Protein AF-A0A3D4NLQ7-F1 (afdb_monomer_lite)

Radius of gyration: 14.07 Å; chains: 1; bounding box: 34×31×33 Å

Sequence (102 aa):
DAGDFLFVVAEPVRSVLLLAREGRWAAVRSVGTGDSDAALTALIGRESQLQASTSERPLSVYLHAPARIEVQPDVPGVHLRTLEEDRTGVRDALYVMSRAVA

Foldseek 3Di:
DLDWAWEWEAAAQKIWIWTDHPNHTDDIDIDGFHPALVRVQVVVVVVQVVVCVVDVRHHAYEYEYQLQVPHDRDHPRHHYDYDPQDPPPDNDSVVSVVVVVD

pLDDT: mean 85.66, std 12.31, range [49.94, 96.75]

Secondary structure (DSSP, 8-state):
----EEEEEEETTEEEEEEEETTEEEEEEEEE--SSHHHHHHHHHHHHHHHHTT-SSPPEEEEE-TT-SSS----TTEEE-PPPPPTT----HHHHHHHTT-

Structure (mmCIF, N/CA/C/O backbone):
data_AF-A0A3D4NLQ7-F1
#
_entry.id   AF-A0A3D4NLQ7-F1
#
loop_
_atom_site.group_PDB
_atom_site.id
_atom_site.type_symbol
_atom_site.label_atom_id
_atom_site.label_alt_id
_atom_site.label_comp_id
_atom_site.label_asym_id
_atom_site.label_entity_id
_atom_site.label_seq_id
_atom_site.pdbx_PDB_ins_code
_atom_site.Cartn_x
_atom_site.Cartn_y
_atom_site.Cartn_z
_atom_site.occupancy
_atom_site.B_iso_or_equiv
_atom_site.auth_seq_id
_atom_site.auth_comp_id
_atom_site.auth_asym_id
_atom_site.auth_atom_id
_atom_site.pdbx_PDB_model_num
ATOM 1 N N . ASP A 1 1 ? 1.605 -8.040 20.998 1.00 49.94 1 ASP A N 1
ATOM 2 C CA . ASP A 1 1 ? 1.340 -6.739 20.354 1.00 49.94 1 ASP A CA 1
ATOM 3 C C . ASP A 1 1 ? 1.067 -6.840 18.863 1.00 49.94 1 ASP A C 1
ATOM 5 O O . ASP A 1 1 ? 1.768 -6.239 18.060 1.00 49.94 1 ASP A O 1
ATOM 9 N N . ALA A 1 2 ? 0.021 -7.567 18.462 1.00 58.84 2 ALA A N 1
ATOM 10 C CA . ALA A 1 2 ? -0.463 -7.503 17.082 1.00 58.84 2 ALA A CA 1
ATOM 11 C C . ALA A 1 2 ? -1.285 -6.210 16.920 1.00 58.84 2 ALA A C 1
ATOM 13 O O . ALA A 1 2 ? -2.513 -6.238 16.954 1.00 58.84 2 ALA A O 1
ATOM 14 N N . GLY A 1 3 ? -0.590 -5.069 16.906 1.00 80.44 3 GLY A N 1
ATOM 15 C CA . GLY A 1 3 ? -1.191 -3.744 16.763 1.00 80.44 3 GLY A CA 1
ATOM 16 C C . GLY A 1 3 ? -1.895 -3.564 15.419 1.00 80.44 3 GLY A C 1
ATOM 17 O O . GLY A 1 3 ? -1.807 -4.410 14.532 1.00 80.44 3 GLY A O 1
ATOM 18 N N . ASP A 1 4 ? -2.601 -2.450 15.273 1.00 92.75 4 ASP A N 1
ATOM 19 C CA . ASP A 1 4 ? -3.254 -2.085 14.022 1.00 92.75 4 ASP A CA 1
ATOM 20 C C . ASP A 1 4 ? -2.194 -1.702 12.977 1.00 92.75 4 ASP A C 1
ATOM 22 O O . ASP A 1 4 ? -1.335 -0.851 13.234 1.00 92.75 4 ASP A O 1
ATOM 26 N N . PHE A 1 5 ? -2.245 -2.303 11.787 1.00 95.19 5 PHE A N 1
ATOM 27 C CA . PHE A 1 5 ? -1.286 -1.998 10.726 1.00 95.19 5 PHE A CA 1
ATOM 28 C C . PHE A 1 5 ? -1.875 -2.117 9.324 1.00 95.19 5 PHE A C 1
ATOM 30 O O . PHE A 1 5 ? -2.833 -2.850 9.074 1.00 95.19 5 PHE A O 1
ATOM 37 N N . LEU A 1 6 ? -1.243 -1.402 8.399 1.00 96.12 6 LEU A N 1
ATOM 38 C CA . LEU A 1 6 ? -1.428 -1.545 6.964 1.00 96.12 6 LEU A CA 1
ATOM 39 C C . LEU A 1 6 ? -0.143 -2.120 6.371 1.00 96.12 6 LEU A C 1
ATOM 41 O O . LEU A 1 6 ? 0.913 -1.500 6.462 1.00 96.12 6 LEU A O 1
ATOM 45 N N . PHE A 1 7 ? -0.229 -3.290 5.752 1.00 96.44 7 PHE A N 1
ATOM 46 C CA . PHE A 1 7 ? 0.865 -3.858 4.974 1.00 96.44 7 PHE A CA 1
ATOM 47 C C . PHE A 1 7 ? 0.601 -3.622 3.488 1.00 96.44 7 PHE A C 1
ATOM 49 O O . PHE A 1 7 ? -0.457 -3.988 2.979 1.00 96.44 7 PHE A O 1
ATOM 56 N N . VAL A 1 8 ? 1.551 -3.007 2.793 1.00 96.00 8 VAL A N 1
ATOM 57 C CA . VAL A 1 8 ? 1.466 -2.685 1.369 1.00 96.00 8 VAL A CA 1
ATOM 58 C C . VAL A 1 8 ? 2.493 -3.512 0.613 1.00 96.00 8 VAL A C 1
ATOM 60 O O . VAL A 1 8 ? 3.686 -3.433 0.895 1.00 96.00 8 VAL A O 1
ATOM 63 N N . VAL A 1 9 ? 2.036 -4.277 -0.372 1.00 94.31 9 VAL A N 1
ATOM 64 C CA . VAL A 1 9 ? 2.892 -4.935 -1.361 1.00 94.31 9 VAL A CA 1
ATOM 65 C C . VAL A 1 9 ? 2.820 -4.119 -2.646 1.00 94.31 9 VAL A C 1
ATOM 67 O O . VAL A 1 9 ? 1.771 -4.057 -3.283 1.00 94.31 9 VAL A O 1
ATOM 70 N N . ALA A 1 10 ? 3.908 -3.443 -2.998 1.00 93.25 10 ALA A N 1
ATOM 71 C CA . ALA A 1 10 ? 4.045 -2.652 -4.213 1.00 93.25 10 ALA A CA 1
ATOM 72 C C . ALA A 1 10 ? 4.593 -3.525 -5.347 1.00 93.25 10 ALA A C 1
ATOM 74 O O . ALA A 1 10 ? 5.804 -3.657 -5.530 1.00 93.25 10 ALA A O 1
ATOM 75 N N . GLU A 1 11 ? 3.676 -4.137 -6.083 1.00 88.88 11 GLU A N 1
ATOM 76 C CA . GLU A 1 11 ? 3.960 -4.956 -7.255 1.00 88.88 11 GLU A CA 1
ATOM 77 C C . GLU A 1 11 ? 3.973 -4.053 -8.506 1.00 88.88 11 GLU A C 1
ATOM 79 O O . GLU A 1 11 ? 3.420 -2.949 -8.475 1.00 88.88 11 GLU A O 1
ATOM 84 N N . PRO A 1 12 ? 4.580 -4.476 -9.626 1.00 84.81 12 PRO A N 1
ATOM 85 C CA . PRO A 1 12 ? 4.479 -3.718 -10.868 1.00 84.81 12 PRO A CA 1
ATOM 86 C C . PRO A 1 12 ? 3.014 -3.494 -11.267 1.00 84.81 12 PRO A C 1
ATOM 88 O O . PRO A 1 12 ? 2.227 -4.443 -11.347 1.00 84.81 12 PRO A O 1
ATOM 91 N N . VAL A 1 13 ? 2.652 -2.240 -11.538 1.00 87.50 13 VAL A N 1
ATOM 92 C CA . VAL A 1 13 ? 1.335 -1.776 -12.013 1.00 87.50 13 VAL A CA 1
ATOM 93 C C . VAL A 1 13 ? 0.191 -1.936 -10.989 1.00 87.50 13 VAL A C 1
ATOM 95 O O . VAL A 1 13 ? -0.939 -1.493 -11.229 1.00 87.50 13 VAL A O 1
ATOM 98 N N . ARG A 1 14 ? 0.436 -2.539 -9.817 1.00 92.19 14 ARG A N 1
ATOM 99 C CA . ARG A 1 14 ? -0.585 -2.719 -8.772 1.00 92.19 14 ARG A CA 1
ATOM 100 C C . ARG A 1 14 ? -0.005 -2.784 -7.366 1.00 92.19 14 ARG A C 1
ATOM 102 O O . ARG A 1 14 ? 1.063 -3.326 -7.130 1.00 92.19 14 ARG A O 1
ATOM 109 N N . SER A 1 15 ? -0.778 -2.333 -6.390 1.00 94.81 15 SER A N 1
ATOM 110 C CA . SER A 1 15 ? -0.466 -2.524 -4.977 1.00 94.81 15 SER A CA 1
ATOM 111 C C . SER A 1 15 ? -1.531 -3.359 -4.287 1.00 94.81 15 SER A C 1
ATOM 113 O O . SER A 1 15 ? -2.727 -3.157 -4.504 1.00 94.81 15 SER A O 1
ATOM 115 N N . VAL A 1 16 ? -1.097 -4.275 -3.425 1.00 95.62 16 VAL A N 1
ATOM 116 C CA . VAL A 1 16 ? -1.975 -5.036 -2.530 1.00 95.62 16 VAL A CA 1
ATOM 117 C C . VAL A 1 16 ? -1.871 -4.455 -1.126 1.00 95.62 16 VAL A C 1
ATOM 119 O O . VAL A 1 16 ? -0.777 -4.268 -0.603 1.00 95.62 16 VAL A O 1
ATOM 122 N N . LEU A 1 17 ? -3.014 -4.149 -0.525 1.00 96.75 17 LEU A N 1
ATOM 123 C CA . LEU A 1 17 ? -3.145 -3.553 0.797 1.00 96.75 17 LEU A CA 1
ATOM 124 C C . LEU A 1 17 ? -3.798 -4.572 1.724 1.00 96.75 17 LEU A C 1
ATOM 126 O O . LEU A 1 17 ? -4.925 -5.001 1.469 1.00 96.75 17 LEU A O 1
ATOM 130 N N . LEU A 1 18 ? -3.108 -4.936 2.801 1.00 96.62 18 LEU A N 1
ATOM 131 C CA . LEU A 1 18 ? -3.601 -5.829 3.841 1.00 96.62 18 LEU A CA 1
ATOM 132 C C . LEU A 1 18 ? -3.752 -5.036 5.136 1.00 96.62 18 LEU A C 1
ATOM 134 O O . LEU A 1 18 ? -2.769 -4.568 5.710 1.00 96.62 18 LEU A O 1
ATOM 138 N N . LEU A 1 19 ? -4.990 -4.871 5.588 1.00 95.88 19 LEU A N 1
ATOM 139 C CA . LEU A 1 19 ? -5.316 -4.144 6.807 1.00 95.88 19 LEU A CA 1
ATOM 140 C C . LEU A 1 19 ? -5.556 -5.133 7.943 1.00 95.88 19 LEU A C 1
ATOM 142 O O . LEU A 1 19 ? -6.431 -5.997 7.838 1.00 95.88 19 LEU A O 1
ATOM 146 N N . ALA A 1 20 ? -4.844 -4.949 9.048 1.00 94.62 20 ALA A N 1
ATOM 147 C CA . ALA A 1 20 ? -5.111 -5.624 10.306 1.00 94.62 20 ALA A CA 1
ATOM 148 C C . ALA A 1 20 ? -5.581 -4.620 11.363 1.00 94.62 20 ALA A C 1
ATOM 150 O O . ALA A 1 20 ? -5.018 -3.533 11.507 1.00 94.62 20 ALA A O 1
ATOM 151 N N . ARG A 1 21 ? -6.619 -4.996 12.110 1.00 92.12 21 ARG A N 1
ATOM 152 C CA . ARG A 1 21 ? -7.163 -4.245 13.243 1.00 92.12 21 ARG A CA 1
ATOM 153 C C . ARG A 1 21 ? -7.423 -5.192 14.402 1.00 92.12 21 ARG A C 1
ATOM 155 O O . ARG A 1 21 ? -7.960 -6.280 14.207 1.00 92.12 21 ARG A O 1
ATOM 162 N N . GLU A 1 22 ? -7.048 -4.775 15.604 1.00 90.19 22 GLU A N 1
ATOM 163 C CA . GLU A 1 22 ? -7.257 -5.529 16.844 1.00 90.19 22 GLU A CA 1
ATOM 164 C C . GLU A 1 22 ? -6.711 -6.964 16.773 1.00 90.19 22 GLU A C 1
ATOM 166 O O . GLU A 1 22 ? -7.336 -7.915 17.247 1.00 90.19 22 GLU A O 1
ATOM 171 N N . GLY A 1 23 ? -5.561 -7.134 16.118 1.00 89.25 23 GLY A N 1
ATOM 172 C CA . GLY A 1 23 ? -4.938 -8.439 15.911 1.00 89.25 23 GLY A CA 1
ATOM 173 C C . GLY A 1 23 ? -5.666 -9.358 14.923 1.00 89.25 23 GLY A C 1
ATOM 174 O O . GLY A 1 23 ? -5.385 -10.554 14.902 1.00 89.25 23 GLY A O 1
ATOM 175 N N . ARG A 1 24 ? -6.595 -8.839 14.108 1.00 91.44 24 ARG A N 1
ATOM 176 C CA . ARG A 1 24 ? -7.346 -9.601 13.096 1.00 91.44 24 ARG A CA 1
ATOM 177 C C . ARG A 1 24 ? -7.221 -8.953 11.723 1.00 91.44 24 ARG A C 1
ATOM 179 O O . ARG A 1 24 ? -7.157 -7.732 11.614 1.00 91.44 24 ARG A O 1
ATOM 186 N N . TRP A 1 25 ? -7.248 -9.757 10.665 1.00 93.81 25 TRP A N 1
ATOM 187 C CA . TRP A 1 25 ? -7.362 -9.235 9.303 1.00 93.81 25 TRP A CA 1
ATOM 188 C C . TRP A 1 25 ? -8.737 -8.603 9.098 1.00 93.81 25 TRP A C 1
ATOM 190 O O . TRP A 1 25 ? -9.760 -9.251 9.307 1.00 93.81 25 TRP A O 1
ATOM 200 N N . ALA A 1 26 ? -8.749 -7.336 8.699 1.00 94.00 26 ALA A N 1
ATOM 201 C CA . ALA A 1 26 ? -9.965 -6.565 8.476 1.00 94.00 26 ALA A CA 1
ATOM 202 C C . ALA A 1 26 ? -10.301 -6.441 6.985 1.00 94.00 26 ALA A C 1
ATOM 204 O O . ALA A 1 26 ? -11.473 -6.474 6.616 1.00 94.00 26 ALA A O 1
ATOM 205 N N . ALA A 1 27 ? -9.292 -6.294 6.121 1.00 95.12 27 ALA A N 1
ATOM 206 C CA . ALA A 1 27 ? -9.501 -6.179 4.681 1.00 95.12 27 ALA A CA 1
ATOM 207 C C . ALA A 1 27 ? -8.253 -6.558 3.877 1.00 95.12 27 ALA A C 1
ATOM 209 O O . ALA A 1 27 ? -7.125 -6.365 4.330 1.00 95.12 27 ALA A O 1
ATOM 210 N N . VAL A 1 28 ? -8.486 -7.012 2.644 1.00 96.19 28 VAL A N 1
ATOM 211 C CA . VAL A 1 28 ? -7.470 -7.143 1.595 1.00 96.19 28 VAL A CA 1
ATOM 212 C C . VAL A 1 28 ? -8.000 -6.460 0.338 1.00 96.19 28 VAL A C 1
ATOM 214 O O . VAL A 1 28 ? -9.137 -6.706 -0.067 1.00 96.19 28 VAL A O 1
ATOM 217 N N . ARG A 1 29 ? -7.203 -5.577 -0.268 1.00 95.44 29 ARG A N 1
ATOM 218 C CA . ARG A 1 29 ? -7.564 -4.848 -1.493 1.00 95.44 29 ARG A CA 1
ATOM 219 C C . ARG A 1 29 ? -6.410 -4.861 -2.482 1.00 95.44 29 ARG A C 1
ATOM 221 O O . ARG A 1 29 ? -5.265 -4.715 -2.078 1.00 95.44 29 ARG A O 1
ATOM 228 N N . SER A 1 30 ? -6.716 -4.978 -3.771 1.00 95.06 30 SER A N 1
ATOM 229 C CA . SER A 1 30 ? -5.751 -4.761 -4.851 1.00 95.06 30 SER A CA 1
ATOM 230 C C . SER A 1 30 ? -6.146 -3.510 -5.626 1.00 95.06 30 SER A C 1
ATOM 232 O O . SER A 1 30 ? -7.316 -3.336 -5.969 1.00 95.06 30 SER A O 1
ATOM 234 N N . VAL A 1 31 ? -5.186 -2.619 -5.853 1.00 94.88 31 VAL A N 1
ATOM 235 C CA . VAL A 1 31 ? -5.399 -1.313 -6.479 1.00 94.88 31 VAL A CA 1
ATOM 236 C C . VAL A 1 31 ? -4.389 -1.143 -7.602 1.00 94.88 31 VAL A C 1
ATOM 238 O O . VAL A 1 31 ? -3.185 -1.209 -7.365 1.00 94.88 31 VAL A O 1
ATOM 241 N N . GLY A 1 32 ? -4.871 -0.899 -8.822 1.00 93.44 32 GLY A N 1
ATOM 242 C CA . GLY A 1 32 ? -4.004 -0.487 -9.925 1.00 93.44 32 GLY A CA 1
ATOM 243 C C . GLY A 1 32 ? -3.377 0.871 -9.613 1.00 93.44 32 GLY A C 1
ATOM 244 O O . GLY A 1 32 ? -4.089 1.827 -9.304 1.00 93.44 32 GLY A O 1
ATOM 245 N N . THR A 1 33 ? -2.053 0.957 -9.658 1.00 89.06 33 THR A N 1
ATOM 246 C CA . THR A 1 33 ? -1.309 2.185 -9.354 1.00 89.06 33 THR A CA 1
ATOM 247 C C . THR A 1 33 ? -0.042 2.252 -10.198 1.00 89.06 33 THR A C 1
ATOM 249 O O . THR A 1 33 ? 0.435 1.235 -10.690 1.00 89.06 33 THR A O 1
ATOM 252 N N . GLY A 1 34 ? 0.491 3.457 -10.391 1.00 87.56 34 GLY A N 1
ATOM 253 C CA . GLY A 1 34 ? 1.756 3.642 -11.097 1.00 87.56 34 GLY A CA 1
ATOM 254 C C . GLY A 1 34 ? 2.963 3.179 -10.277 1.00 87.56 34 GLY A C 1
ATOM 255 O O . GLY A 1 34 ? 2.927 3.169 -9.046 1.00 87.56 34 GLY A O 1
ATOM 256 N N . ASP A 1 35 ? 4.066 2.899 -10.971 1.00 86.94 35 ASP A N 1
ATOM 257 C CA . ASP A 1 35 ? 5.312 2.384 -10.391 1.00 86.94 35 ASP A CA 1
ATOM 258 C C . ASP A 1 35 ? 6.260 3.493 -9.898 1.00 86.94 35 ASP A C 1
ATOM 260 O O . ASP A 1 35 ? 7.481 3.360 -9.932 1.00 86.94 35 ASP A O 1
ATOM 264 N N . SER A 1 36 ? 5.737 4.575 -9.315 1.00 91.62 36 SER A N 1
ATOM 265 C CA . SER A 1 36 ? 6.551 5.663 -8.740 1.00 91.62 36 SER A CA 1
ATOM 266 C C . SER A 1 36 ? 6.362 5.820 -7.231 1.00 91.62 36 SER A C 1
ATOM 268 O O . SER A 1 36 ? 5.309 5.486 -6.687 1.00 91.62 36 SER A O 1
ATOM 270 N N . ASP A 1 37 ? 7.365 6.377 -6.551 1.00 94.12 37 ASP A N 1
ATOM 271 C CA . ASP A 1 37 ? 7.287 6.661 -5.111 1.00 94.12 37 ASP A CA 1
ATOM 272 C C . ASP A 1 37 ? 6.195 7.698 -4.812 1.00 94.12 37 ASP A C 1
ATOM 274 O O . ASP A 1 37 ? 5.489 7.596 -3.811 1.00 94.12 37 ASP A O 1
ATOM 278 N N . ALA A 1 38 ? 5.963 8.639 -5.734 1.00 95.31 38 ALA A N 1
ATOM 279 C CA . ALA A 1 38 ? 4.849 9.581 -5.661 1.00 95.31 38 ALA A CA 1
ATOM 280 C C . ALA A 1 38 ? 3.484 8.872 -5.716 1.00 95.31 38 ALA A C 1
ATOM 282 O O . ALA A 1 38 ? 2.577 9.215 -4.955 1.00 95.31 38 ALA A O 1
ATOM 283 N N . ALA A 1 39 ? 3.332 7.866 -6.584 1.00 94.19 39 ALA A N 1
ATOM 284 C CA . ALA A 1 39 ? 2.102 7.085 -6.669 1.00 94.19 39 ALA A CA 1
ATOM 285 C C . ALA A 1 39 ? 1.872 6.253 -5.396 1.00 94.19 39 ALA A C 1
ATOM 287 O O . ALA A 1 39 ? 0.757 6.251 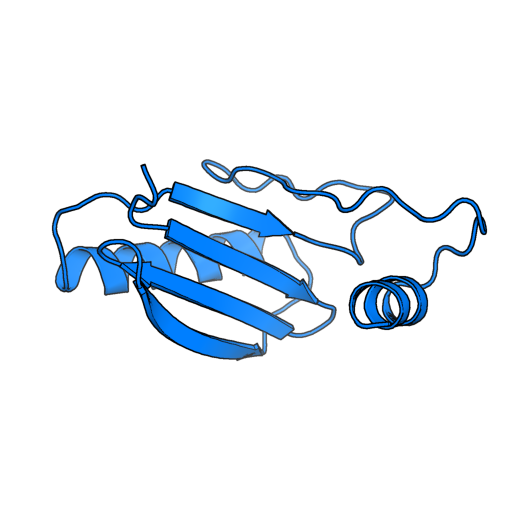-4.869 1.00 94.19 39 ALA A O 1
ATOM 288 N N . LEU A 1 40 ? 2.924 5.622 -4.859 1.00 94.69 40 LEU A N 1
ATOM 289 C CA . LEU A 1 40 ? 2.864 4.895 -3.586 1.00 94.69 40 LEU A CA 1
ATOM 290 C C . LEU A 1 40 ? 2.534 5.818 -2.409 1.00 94.69 40 LEU A C 1
ATOM 292 O O . LEU A 1 40 ? 1.633 5.512 -1.630 1.00 94.69 40 LEU A O 1
ATOM 296 N N . THR A 1 41 ? 3.191 6.974 -2.319 1.00 96.44 41 THR A N 1
ATOM 297 C CA . THR A 1 41 ? 2.931 7.991 -1.290 1.00 96.44 41 THR A CA 1
ATOM 298 C C . THR A 1 41 ? 1.478 8.455 -1.342 1.00 96.44 41 THR A C 1
ATOM 300 O O . THR A 1 41 ? 0.799 8.492 -0.317 1.00 96.44 41 THR A O 1
ATOM 303 N N . ALA A 1 42 ? 0.960 8.754 -2.537 1.00 96.50 42 ALA A N 1
ATOM 304 C CA . ALA A 1 42 ? -0.427 9.173 -2.708 1.00 96.50 42 ALA A CA 1
ATOM 305 C C . ALA A 1 42 ? -1.425 8.063 -2.339 1.00 96.50 42 ALA A C 1
ATOM 307 O O . ALA A 1 42 ? -2.461 8.341 -1.735 1.00 96.50 42 ALA A O 1
ATOM 308 N N . LEU A 1 43 ? -1.135 6.807 -2.693 1.00 96.31 43 LEU A N 1
ATOM 309 C CA . LEU A 1 43 ? -1.964 5.658 -2.332 1.00 96.31 43 LEU A CA 1
ATOM 310 C C . LEU A 1 43 ? -2.014 5.454 -0.813 1.00 96.31 43 LEU A C 1
ATOM 312 O O . LEU A 1 43 ? -3.106 5.361 -0.255 1.00 96.31 43 LEU A O 1
ATOM 316 N N . ILE A 1 44 ? -0.852 5.432 -0.159 1.00 95.81 44 ILE A N 1
ATOM 317 C CA . ILE A 1 44 ? -0.737 5.248 1.291 1.00 95.81 44 ILE A CA 1
ATOM 318 C C . ILE A 1 44 ? -1.409 6.404 2.024 1.00 95.81 44 ILE A C 1
ATOM 320 O O . ILE A 1 44 ? -2.228 6.160 2.902 1.00 95.81 44 ILE A O 1
ATOM 324 N N . GLY A 1 45 ? -1.155 7.649 1.612 1.00 95.25 45 GLY A N 1
ATOM 325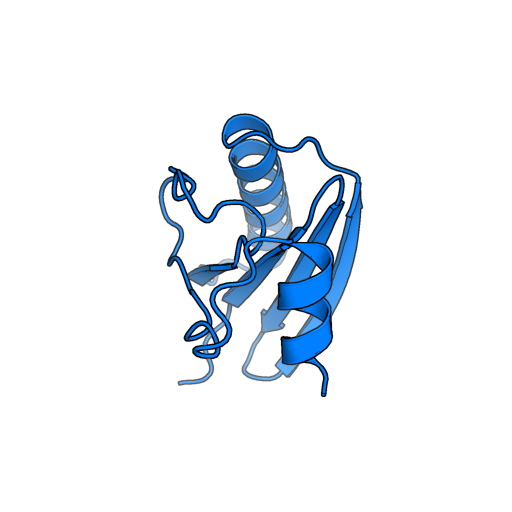 C CA . GLY A 1 45 ? -1.789 8.823 2.209 1.00 95.25 45 GLY A CA 1
ATOM 326 C C . GLY A 1 45 ? -3.318 8.773 2.137 1.00 95.25 45 GLY A C 1
ATOM 327 O O . GLY A 1 45 ? -3.985 9.013 3.144 1.00 95.25 45 GLY A O 1
ATOM 328 N N . ARG A 1 46 ? -3.886 8.397 0.981 1.00 95.00 46 ARG A N 1
ATOM 329 C CA . ARG A 1 46 ? -5.342 8.217 0.833 1.00 95.00 46 ARG A CA 1
ATOM 330 C C . ARG A 1 46 ? -5.882 7.111 1.735 1.00 95.00 46 ARG A C 1
ATOM 332 O O . ARG A 1 46 ? -6.907 7.309 2.380 1.00 95.00 46 ARG A O 1
ATOM 339 N N . GLU A 1 47 ? -5.214 5.962 1.799 1.00 94.44 47 GLU A N 1
ATOM 340 C CA . GLU A 1 47 ? -5.656 4.867 2.666 1.00 94.44 47 GLU A CA 1
ATOM 341 C C . GLU A 1 47 ? -5.578 5.269 4.146 1.00 94.44 47 GLU A C 1
ATOM 343 O O . GLU A 1 47 ? -6.545 5.084 4.878 1.00 94.44 47 GLU A O 1
ATOM 348 N N . SER A 1 48 ? -4.489 5.900 4.587 1.00 92.88 48 SER A N 1
ATOM 349 C CA . SER A 1 48 ? -4.362 6.411 5.954 1.00 92.88 48 SER A CA 1
ATOM 350 C C . SER A 1 48 ? -5.490 7.383 6.314 1.00 92.88 48 SER A C 1
ATOM 352 O O . SER A 1 48 ? -6.037 7.289 7.410 1.00 92.88 48 SER A O 1
ATOM 354 N N . GLN A 1 49 ? -5.891 8.267 5.394 1.0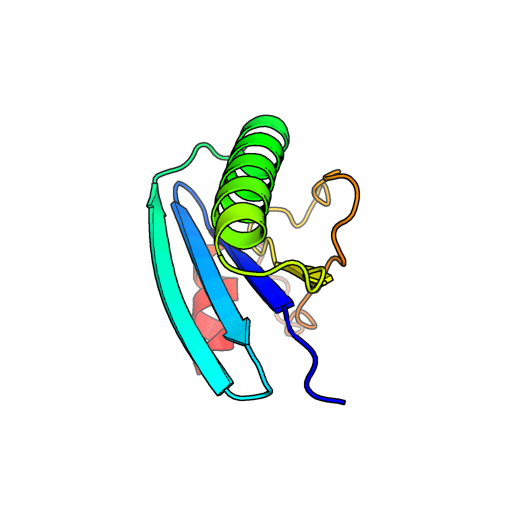0 93.12 49 GLN A N 1
ATOM 355 C CA . GLN A 1 49 ? -7.028 9.173 5.594 1.00 93.12 49 GLN A CA 1
ATOM 356 C C . GLN A 1 49 ? -8.361 8.423 5.736 1.00 93.12 49 GLN A C 1
ATOM 358 O O . GLN A 1 49 ? -9.124 8.708 6.658 1.00 93.12 49 GLN A O 1
ATOM 363 N N . LEU A 1 50 ? -8.627 7.435 4.875 1.00 93.00 50 LEU A N 1
ATOM 364 C CA . LEU A 1 50 ? -9.835 6.598 4.960 1.00 93.00 50 LEU A CA 1
ATOM 365 C C . LEU A 1 50 ? -9.891 5.790 6.264 1.00 93.00 50 LEU A C 1
ATOM 367 O O . LEU A 1 50 ? -10.955 5.566 6.844 1.00 93.00 50 LEU A O 1
ATOM 371 N N . GLN A 1 51 ? -8.738 5.342 6.748 1.00 92.00 51 GLN A N 1
ATOM 372 C CA . GLN A 1 51 ? -8.661 4.610 8.004 1.00 92.00 51 GLN A CA 1
ATOM 373 C C . GLN A 1 51 ? -8.819 5.525 9.220 1.00 92.00 51 GLN A C 1
ATOM 375 O O . GLN A 1 51 ? -9.464 5.120 10.187 1.00 92.00 51 GLN A O 1
ATOM 380 N N . ALA A 1 52 ? -8.309 6.757 9.157 1.00 90.00 52 ALA A N 1
ATOM 381 C CA . ALA A 1 52 ? -8.482 7.755 10.209 1.00 90.00 52 ALA A CA 1
ATOM 382 C C . ALA A 1 52 ? -9.953 8.167 10.397 1.00 90.00 52 ALA A C 1
ATOM 384 O O . ALA A 1 52 ? -10.369 8.426 11.521 1.00 90.00 52 ALA A O 1
ATOM 385 N N . SER A 1 53 ? -10.772 8.162 9.335 1.00 88.81 53 SER A N 1
ATOM 386 C CA . SER A 1 53 ? -12.219 8.406 9.471 1.00 88.81 53 SER A CA 1
ATOM 387 C C . SER A 1 53 ? -12.981 7.245 10.118 1.00 88.81 53 SER A C 1
ATOM 389 O O . SER A 1 53 ? -14.131 7.413 10.510 1.00 88.81 53 SER A O 1
ATOM 391 N N . THR A 1 54 ? -12.366 6.062 10.201 1.00 86.94 54 THR A N 1
ATOM 392 C CA . THR A 1 54 ? -12.983 4.847 10.757 1.00 86.94 54 THR A CA 1
ATOM 393 C C . THR A 1 54 ? -12.514 4.569 12.189 1.00 86.94 54 THR A C 1
ATOM 395 O O . THR A 1 54 ? -13.246 3.974 12.976 1.00 86.94 54 THR A O 1
ATOM 398 N N . SER A 1 55 ? -11.291 4.972 12.545 1.00 85.31 55 SER A N 1
ATOM 399 C CA . SER A 1 55 ? -10.692 4.735 13.860 1.00 85.31 55 SER A CA 1
ATOM 400 C C . SER A 1 55 ? -9.601 5.763 14.155 1.00 85.31 55 SER A C 1
ATOM 402 O O . SER A 1 55 ? -8.741 6.010 13.314 1.00 85.31 55 SER A O 1
ATOM 404 N N . GLU A 1 56 ? -9.565 6.267 15.390 1.00 83.31 56 GLU A N 1
ATOM 405 C CA . GLU A 1 56 ? -8.519 7.190 15.861 1.00 83.31 56 GLU A CA 1
ATOM 406 C C . GLU A 1 56 ? -7.195 6.488 16.206 1.00 83.31 56 GLU A C 1
ATOM 408 O O . GLU A 1 56 ? -6.170 7.141 16.397 1.00 83.31 56 GLU A O 1
ATOM 413 N N . ARG A 1 57 ? -7.184 5.147 16.275 1.00 85.19 57 ARG A N 1
ATOM 414 C CA . ARG A 1 57 ? -5.947 4.388 16.505 1.00 85.19 57 ARG A CA 1
ATOM 415 C C . ARG A 1 57 ? -5.013 4.496 15.291 1.00 85.19 57 ARG A C 1
ATOM 417 O O . ARG A 1 57 ? -5.419 4.066 14.199 1.00 85.19 57 ARG A O 1
ATOM 424 N N . PRO A 1 58 ? -3.775 5.000 15.472 1.00 85.56 58 PRO A N 1
ATOM 425 C CA . PRO A 1 58 ? -2.812 5.136 14.387 1.00 85.56 58 PRO A CA 1
ATOM 426 C C . PRO A 1 58 ? -2.442 3.768 13.806 1.00 85.56 58 PRO A C 1
ATOM 428 O O . PRO A 1 58 ? -2.424 2.762 14.513 1.00 85.56 58 PRO A O 1
ATOM 431 N N . LEU A 1 59 ? -2.153 3.749 12.506 1.00 91.75 59 LEU A N 1
ATOM 432 C CA . LEU A 1 59 ? -1.716 2.560 11.781 1.00 91.75 59 LEU A CA 1
ATOM 433 C C . LEU A 1 59 ? -0.214 2.615 11.550 1.00 91.75 59 LEU A C 1
ATOM 435 O O . LEU A 1 59 ? 0.276 3.548 10.913 1.00 91.75 59 LEU A O 1
ATOM 439 N N . SER A 1 60 ? 0.499 1.576 11.973 1.00 94.44 60 SER A N 1
ATOM 440 C CA . SER A 1 60 ? 1.840 1.330 11.447 1.00 94.44 60 SER A CA 1
ATOM 441 C C . SER A 1 60 ? 1.728 0.928 9.978 1.00 94.44 60 SER A C 1
ATOM 443 O O . SER A 1 60 ? 0.931 0.052 9.637 1.00 94.44 60 SER A O 1
ATOM 445 N N . VAL A 1 61 ? 2.518 1.547 9.102 1.00 96.12 61 VAL A N 1
ATOM 446 C CA . VAL A 1 61 ? 2.527 1.209 7.673 1.00 96.12 61 VAL A CA 1
ATOM 447 C C . VAL A 1 61 ? 3.794 0.434 7.352 1.00 96.12 61 VAL A C 1
ATOM 449 O O . VAL A 1 61 ? 4.898 0.920 7.583 1.00 96.12 61 VAL A O 1
ATOM 452 N N . TYR A 1 62 ? 3.640 -0.768 6.810 1.00 96.38 62 TYR A N 1
ATOM 453 C CA . TYR A 1 62 ? 4.735 -1.594 6.315 1.00 96.38 62 TYR A CA 1
ATOM 454 C C . TYR A 1 62 ? 4.680 -1.644 4.792 1.00 96.38 62 TYR A C 1
ATOM 456 O O . TYR A 1 62 ? 3.600 -1.788 4.225 1.00 96.38 62 TYR A O 1
ATOM 464 N N . LEU A 1 63 ? 5.830 -1.542 4.131 1.00 95.31 63 LEU A N 1
ATOM 465 C CA . LEU A 1 63 ? 5.925 -1.551 2.673 1.00 95.31 63 LEU A CA 1
ATOM 466 C C . LEU A 1 63 ? 6.927 -2.608 2.213 1.00 95.31 63 LEU A C 1
ATOM 468 O O . LEU A 1 63 ? 8.093 -2.573 2.597 1.00 95.31 63 LEU A O 1
ATOM 472 N N . HIS A 1 64 ? 6.475 -3.508 1.348 1.00 92.62 64 HIS A N 1
ATOM 473 C CA . HIS A 1 64 ? 7.312 -4.428 0.591 1.00 92.62 64 HIS A CA 1
ATOM 474 C C . HIS A 1 64 ? 7.225 -4.083 -0.898 1.00 92.62 64 HIS A C 1
ATOM 476 O O . HIS A 1 64 ? 6.133 -4.058 -1.456 1.00 92.62 64 HIS A O 1
ATOM 482 N N . ALA A 1 65 ? 8.357 -3.807 -1.546 1.00 91.00 65 ALA A N 1
ATOM 483 C CA . ALA A 1 65 ? 8.415 -3.406 -2.954 1.00 91.00 65 ALA A CA 1
ATOM 484 C C . ALA A 1 65 ? 9.397 -4.301 -3.735 1.00 91.00 65 ALA A C 1
ATOM 486 O O . ALA A 1 65 ? 10.512 -3.871 -4.031 1.00 91.00 65 ALA A O 1
ATOM 487 N N . PRO A 1 66 ? 9.018 -5.551 -4.060 1.00 81.38 66 PRO A N 1
ATOM 488 C CA . PRO A 1 66 ? 9.942 -6.559 -4.591 1.00 81.38 66 PRO A CA 1
ATOM 489 C C . PRO A 1 66 ? 10.539 -6.207 -5.959 1.00 81.38 66 PRO A C 1
ATOM 491 O O . PRO A 1 66 ? 11.601 -6.705 -6.302 1.00 81.38 66 PRO A O 1
ATOM 494 N N . ALA A 1 67 ? 9.894 -5.337 -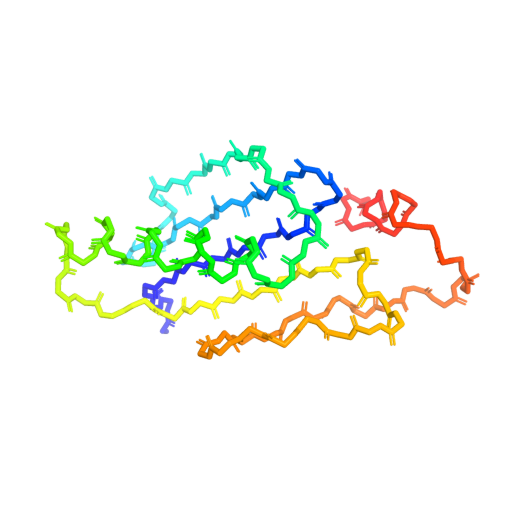6.742 1.00 82.44 67 ALA A N 1
ATOM 495 C CA . ALA A 1 67 ? 10.417 -4.889 -8.035 1.00 82.44 67 ALA A CA 1
ATOM 496 C C . ALA A 1 67 ? 11.419 -3.721 -7.933 1.00 82.44 67 ALA A C 1
ATOM 498 O O . ALA A 1 67 ? 12.017 -3.333 -8.933 1.00 82.44 67 ALA A O 1
ATOM 499 N N . ARG A 1 68 ? 11.600 -3.140 -6.740 1.00 80.25 68 ARG A N 1
ATOM 500 C CA . ARG A 1 68 ? 12.436 -1.954 -6.496 1.00 80.25 68 ARG A CA 1
ATOM 501 C C . ARG A 1 68 ? 13.751 -2.339 -5.812 1.00 80.25 68 ARG A C 1
ATOM 503 O O . ARG A 1 68 ? 14.063 -1.868 -4.723 1.00 80.25 68 ARG A O 1
ATOM 510 N N . ILE A 1 69 ? 14.488 -3.252 -6.447 1.00 70.62 69 ILE A N 1
ATOM 511 C CA . ILE A 1 69 ? 15.702 -3.874 -5.884 1.00 70.62 69 ILE A CA 1
ATOM 512 C C . ILE A 1 69 ? 16.896 -2.908 -5.931 1.00 70.62 69 ILE A C 1
ATOM 514 O O . ILE A 1 69 ? 17.652 -2.805 -4.969 1.00 70.62 69 ILE A O 1
ATOM 518 N N . GLU A 1 70 ? 17.067 -2.179 -7.039 1.00 74.62 70 GLU A N 1
ATOM 519 C CA . GLU A 1 70 ? 18.229 -1.296 -7.236 1.00 74.62 70 GLU A CA 1
A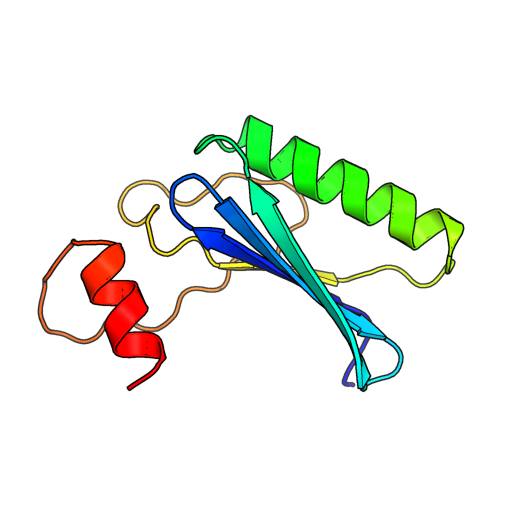TOM 520 C C . GLU A 1 70 ? 18.087 0.050 -6.517 1.00 74.62 70 GLU A C 1
ATOM 522 O O . GLU A 1 70 ? 19.068 0.604 -6.025 1.00 74.62 70 GLU A O 1
ATOM 527 N N . VAL A 1 71 ? 16.858 0.561 -6.432 1.00 82.62 71 VAL A N 1
ATOM 528 C CA . VAL A 1 71 ? 16.525 1.810 -5.746 1.00 82.62 71 VAL A CA 1
ATOM 529 C C . VAL A 1 71 ? 15.383 1.515 -4.794 1.00 82.62 71 VAL A C 1
ATOM 531 O O . VAL A 1 71 ? 14.255 1.292 -5.232 1.00 82.62 71 VAL A O 1
ATOM 534 N N . GLN A 1 72 ? 15.681 1.493 -3.495 1.00 85.81 72 GLN A N 1
ATOM 535 C CA . GLN A 1 72 ? 14.648 1.320 -2.479 1.00 85.81 72 GLN A CA 1
ATOM 536 C C . GLN A 1 72 ? 13.665 2.498 -2.532 1.00 85.81 72 GLN A C 1
ATOM 538 O O . GLN A 1 72 ? 14.103 3.633 -2.726 1.00 85.81 72 GLN A O 1
ATOM 543 N N . PRO A 1 73 ? 12.357 2.248 -2.356 1.00 89.62 73 PRO A N 1
ATOM 544 C CA . PRO A 1 73 ? 11.364 3.312 -2.390 1.00 89.62 73 PRO A CA 1
ATOM 545 C C . PRO A 1 73 ? 11.580 4.302 -1.243 1.00 89.62 73 PRO A C 1
ATOM 547 O O . PRO A 1 73 ? 11.658 3.901 -0.079 1.00 89.62 73 PRO A O 1
ATOM 550 N N . ASP A 1 74 ? 11.609 5.590 -1.572 1.00 92.38 74 ASP A N 1
ATOM 551 C CA . ASP A 1 74 ? 11.671 6.683 -0.605 1.00 92.38 74 ASP A CA 1
ATOM 552 C C . ASP A 1 74 ? 10.252 7.188 -0.314 1.00 92.38 74 ASP A C 1
ATOM 554 O O . ASP A 1 74 ? 9.725 8.100 -0.955 1.00 92.38 74 ASP A O 1
ATOM 558 N N . VAL A 1 75 ? 9.581 6.513 0.623 1.00 93.88 75 VAL A N 1
ATOM 559 C CA . VAL A 1 75 ? 8.212 6.839 1.041 1.00 93.88 75 VAL A CA 1
ATOM 560 C C . VAL A 1 75 ? 8.217 7.203 2.530 1.00 93.88 75 VAL A C 1
ATOM 562 O O . VAL A 1 75 ? 8.506 6.346 3.368 1.00 93.88 75 VAL A O 1
ATOM 565 N N . PRO A 1 76 ? 7.877 8.447 2.906 1.00 92.75 76 PRO A N 1
ATOM 566 C CA . PRO A 1 76 ? 7.914 8.875 4.300 1.00 92.75 76 PRO A CA 1
ATOM 567 C C . PRO A 1 76 ? 6.968 8.084 5.211 1.00 92.75 76 PRO A C 1
ATOM 569 O O . PRO A 1 76 ? 5.823 7.807 4.857 1.00 92.75 76 PRO A O 1
ATOM 572 N N . GLY A 1 77 ? 7.425 7.781 6.430 1.00 92.31 77 GLY A N 1
ATOM 573 C CA . GLY A 1 77 ? 6.583 7.211 7.489 1.00 92.31 77 GLY A CA 1
ATOM 574 C C . GLY A 1 77 ? 6.246 5.725 7.337 1.00 92.31 77 GLY A C 1
ATOM 575 O O . GLY A 1 77 ? 5.435 5.217 8.110 1.00 92.31 77 GLY A O 1
ATOM 576 N N . VAL A 1 78 ? 6.861 5.021 6.380 1.00 95.31 78 VAL A N 1
ATOM 577 C CA . VAL A 1 78 ? 6.682 3.572 6.212 1.00 95.31 78 VAL A CA 1
ATOM 578 C C . VAL A 1 78 ? 7.866 2.796 6.773 1.00 95.31 78 VAL A C 1
ATOM 580 O O . VAL A 1 78 ? 9.017 3.226 6.735 1.00 95.31 78 VAL A O 1
ATOM 583 N N . HIS A 1 79 ? 7.585 1.593 7.249 1.00 94.88 79 HIS A N 1
ATOM 584 C CA . HIS A 1 79 ? 8.588 0.603 7.590 1.00 94.88 79 HIS A CA 1
ATOM 585 C C . HIS A 1 79 ? 8.835 -0.295 6.377 1.00 94.88 79 HIS A C 1
ATOM 587 O O . HIS A 1 79 ? 8.018 -1.166 6.065 1.00 94.88 79 HIS A O 1
ATOM 593 N N . LEU A 1 80 ? 9.969 -0.103 5.703 1.00 93.19 80 LEU A N 1
ATOM 594 C CA . LEU A 1 80 ? 10.370 -0.983 4.609 1.00 93.19 80 LEU A CA 1
ATOM 595 C C . LEU A 1 80 ? 10.625 -2.404 5.123 1.00 93.19 80 LEU A C 1
ATOM 597 O O . LEU A 1 80 ? 11.279 -2.624 6.149 1.00 93.19 80 LEU A O 1
ATOM 601 N N . ARG A 1 81 ? 10.080 -3.378 4.397 1.00 91.06 81 ARG A N 1
ATOM 602 C CA . ARG A 1 81 ? 10.263 -4.807 4.623 1.00 91.06 81 ARG A CA 1
ATOM 603 C C . ARG A 1 81 ? 10.734 -5.440 3.330 1.00 91.06 81 ARG A C 1
ATOM 605 O O . ARG A 1 81 ? 10.034 -5.432 2.321 1.00 91.06 81 ARG A O 1
ATOM 612 N N . THR A 1 82 ? 11.929 -5.995 3.371 1.00 80.38 82 THR A N 1
ATOM 613 C CA . THR A 1 82 ? 12.470 -6.847 2.322 1.00 80.38 82 THR A CA 1
ATOM 614 C C . THR A 1 82 ? 12.363 -8.291 2.791 1.00 80.38 82 THR A C 1
ATOM 616 O O . THR A 1 82 ? 12.526 -8.583 3.976 1.00 80.38 82 THR A O 1
ATOM 619 N N . LEU A 1 83 ? 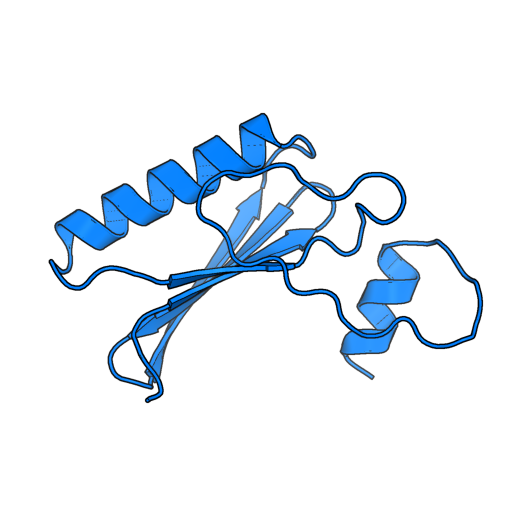12.027 -9.189 1.871 1.00 72.19 83 LEU A N 1
ATOM 620 C CA . LEU A 1 83 ? 12.254 -10.612 2.090 1.00 72.19 83 LEU A CA 1
ATOM 621 C C . LEU A 1 83 ? 13.735 -10.864 1.805 1.00 72.19 83 LEU A C 1
ATOM 623 O O . LEU A 1 83 ? 14.298 -10.217 0.921 1.00 72.19 83 LEU A O 1
ATOM 627 N N . GLU A 1 84 ? 14.376 -11.748 2.568 1.00 67.31 84 GLU A N 1
ATOM 628 C CA . GLU A 1 84 ? 15.741 -12.164 2.245 1.00 67.31 84 GLU A CA 1
ATOM 629 C C . GLU A 1 84 ? 15.730 -12.789 0.843 1.00 67.31 84 GLU A C 1
ATOM 631 O O . GLU A 1 84 ? 14.998 -13.747 0.590 1.00 67.31 84 GLU A O 1
ATOM 636 N N . GLU A 1 85 ? 16.482 -12.201 -0.091 1.00 59.06 85 GLU A N 1
ATOM 637 C CA . GLU A 1 85 ? 16.580 -12.727 -1.449 1.00 59.06 85 GLU A CA 1
ATOM 638 C C . GLU A 1 85 ? 17.238 -14.108 -1.413 1.00 59.06 85 GLU A C 1
ATOM 640 O O . GLU A 1 85 ? 18.336 -14.294 -0.879 1.00 59.06 85 GLU A O 1
ATOM 645 N N . ASP A 1 86 ? 16.567 -15.087 -2.013 1.00 55.66 86 ASP A N 1
ATOM 646 C CA . ASP A 1 86 ? 17.140 -16.408 -2.212 1.00 55.66 86 ASP A CA 1
ATOM 647 C C . ASP A 1 86 ? 18.373 -16.281 -3.127 1.00 55.66 86 ASP A C 1
ATOM 649 O O . ASP A 1 86 ? 18.333 -15.576 -4.141 1.00 55.66 86 ASP A O 1
ATOM 653 N N . ARG A 1 87 ? 19.471 -16.972 -2.786 1.00 53.19 87 ARG A N 1
ATOM 654 C CA . ARG A 1 87 ? 20.855 -16.811 -3.315 1.00 53.19 87 ARG A CA 1
ATOM 655 C C . ARG A 1 87 ? 21.041 -17.040 -4.828 1.00 53.19 87 ARG A C 1
ATOM 657 O O . ARG A 1 87 ? 22.164 -17.163 -5.310 1.00 53.19 87 ARG A O 1
ATOM 664 N N . THR A 1 88 ? 19.956 -17.143 -5.582 1.00 58.94 88 THR A N 1
ATOM 665 C CA . THR A 1 88 ? 19.915 -17.500 -7.002 1.00 58.94 88 THR A CA 1
ATOM 666 C C . THR A 1 88 ? 20.410 -16.391 -7.936 1.00 58.94 88 THR A C 1
ATOM 668 O O . THR A 1 88 ? 20.709 -16.676 -9.092 1.00 58.94 88 THR A O 1
ATOM 671 N N . GLY A 1 89 ? 20.535 -15.144 -7.458 1.00 61.97 89 GLY A N 1
ATOM 672 C CA . GLY A 1 89 ? 21.080 -14.019 -8.234 1.00 61.97 89 GLY A CA 1
ATOM 673 C C . GLY A 1 89 ? 20.186 -13.529 -9.384 1.00 61.97 89 GLY A C 1
ATOM 674 O O . GLY A 1 89 ? 20.620 -12.700 -10.184 1.00 61.97 89 GLY A O 1
ATOM 675 N N . VAL A 1 90 ? 18.950 -14.028 -9.483 1.00 65.88 90 VAL A N 1
ATOM 676 C CA . VAL A 1 90 ? 17.981 -13.649 -10.520 1.00 65.88 90 VAL A CA 1
ATOM 677 C C . VAL A 1 90 ? 17.250 -12.370 -10.107 1.00 65.88 90 VAL A C 1
ATOM 679 O O . VAL A 1 90 ? 16.563 -12.350 -9.092 1.00 65.88 90 VAL A O 1
ATOM 682 N N . ARG A 1 91 ? 17.371 -11.312 -10.920 1.00 67.62 91 ARG A N 1
ATOM 683 C CA . ARG A 1 91 ? 16.792 -9.972 -10.681 1.00 67.62 91 ARG A CA 1
ATOM 684 C C . ARG A 1 91 ? 15.477 -9.724 -11.433 1.00 67.62 91 ARG A C 1
ATOM 686 O O . ARG A 1 91 ? 15.238 -8.625 -11.924 1.00 67.62 91 ARG A O 1
ATOM 693 N N . ASP A 1 92 ? 14.648 -10.750 -11.582 1.00 73.00 92 ASP A N 1
ATOM 694 C CA . ASP A 1 92 ? 13.323 -10.618 -12.197 1.00 73.00 92 ASP A CA 1
ATOM 695 C C . ASP A 1 92 ? 12.258 -10.517 -11.098 1.00 73.00 92 ASP A C 1
ATOM 697 O O . ASP A 1 92 ? 12.132 -11.408 -10.259 1.00 73.00 92 ASP A O 1
ATOM 701 N N . ALA A 1 93 ? 11.493 -9.424 -11.094 1.00 72.38 93 ALA A N 1
ATOM 702 C CA . ALA A 1 93 ? 10.504 -9.152 -10.054 1.00 72.38 93 ALA A CA 1
ATOM 703 C C . ALA A 1 93 ? 9.396 -10.217 -9.984 1.00 72.38 93 ALA A C 1
ATOM 705 O O . ALA A 1 93 ? 8.973 -10.590 -8.890 1.00 72.38 93 ALA A O 1
ATOM 706 N N . LEU A 1 94 ? 8.938 -10.736 -11.128 1.00 76.31 94 LEU A N 1
ATOM 707 C CA . LEU A 1 94 ? 7.911 -11.779 -11.170 1.00 76.31 94 LEU A CA 1
ATOM 708 C C . LEU A 1 94 ? 8.473 -13.112 -10.675 1.00 76.31 94 LEU A C 1
ATOM 710 O O . LEU A 1 94 ? 7.791 -13.834 -9.945 1.00 76.31 94 LEU A O 1
ATOM 714 N N . TYR A 1 95 ? 9.727 -13.414 -11.015 1.00 74.06 95 TYR A N 1
ATOM 715 C CA . TYR A 1 95 ? 10.434 -14.573 -10.477 1.00 74.06 95 TYR A CA 1
ATOM 716 C C . TYR A 1 95 ? 10.586 -14.482 -8.952 1.00 74.06 95 TYR A C 1
ATOM 718 O O . TYR A 1 95 ? 10.194 -15.415 -8.250 1.00 74.06 95 TYR A O 1
ATOM 726 N N . VAL A 1 96 ? 11.076 -13.355 -8.424 1.00 73.88 96 VAL A N 1
ATOM 727 C CA . VAL A 1 96 ? 11.229 -13.133 -6.974 1.00 73.88 96 VAL A CA 1
ATOM 728 C C . VAL A 1 96 ? 9.887 -13.281 -6.254 1.00 73.88 96 VAL A C 1
ATOM 730 O O . VAL A 1 96 ? 9.799 -13.994 -5.255 1.00 73.88 96 VAL A O 1
ATOM 733 N N . MET A 1 97 ? 8.816 -12.694 -6.793 1.00 73.31 97 MET A N 1
ATOM 734 C CA . MET A 1 97 ? 7.472 -12.839 -6.229 1.00 73.31 97 MET A CA 1
ATOM 735 C C . MET A 1 97 ? 6.975 -14.290 -6.240 1.00 73.31 97 MET A C 1
ATOM 737 O O . MET A 1 97 ? 6.385 -14.736 -5.258 1.00 73.31 97 MET A O 1
ATOM 741 N N . SER A 1 98 ? 7.234 -15.049 -7.312 1.00 71.25 98 SER A N 1
ATOM 742 C CA . SER A 1 98 ? 6.827 -16.460 -7.398 1.00 71.25 98 SER A CA 1
ATOM 743 C C . SER A 1 98 ? 7.469 -17.338 -6.318 1.00 71.25 98 SER A C 1
ATOM 745 O O . SER A 1 98 ? 6.849 -18.292 -5.853 1.00 71.25 98 SER A O 1
ATOM 747 N N . ARG A 1 99 ? 8.682 -16.993 -5.867 1.00 72.44 99 ARG A N 1
ATOM 748 C CA . ARG A 1 99 ? 9.407 -17.725 -4.818 1.00 72.44 99 ARG A CA 1
ATOM 749 C C . ARG A 1 99 ? 8.867 -17.463 -3.414 1.00 72.44 99 ARG A C 1
ATOM 751 O O . ARG A 1 99 ? 9.003 -18.330 -2.564 1.00 72.44 99 ARG A O 1
ATOM 758 N N . ALA A 1 100 ? 8.236 -16.315 -3.172 1.00 65.12 100 ALA A N 1
ATOM 759 C CA . ALA A 1 100 ? 7.664 -15.984 -1.865 1.00 65.12 100 ALA A CA 1
ATOM 760 C C . ALA A 1 100 ? 6.396 -16.794 -1.518 1.00 65.12 100 ALA A C 1
ATOM 762 O O . ALA A 1 100 ? 5.968 -16.790 -0.366 1.00 65.12 100 ALA A O 1
ATOM 763 N N . VAL A 1 101 ? 5.782 -17.457 -2.506 1.00 59.16 101 VAL A N 1
ATOM 764 C CA . VAL A 1 101 ? 4.525 -18.222 -2.367 1.00 59.16 101 VAL A CA 1
ATOM 765 C C . VAL A 1 101 ? 4.764 -19.744 -2.420 1.00 59.16 101 VAL A C 1
ATOM 767 O O . VAL A 1 101 ? 3.815 -20.514 -2.279 1.00 59.16 101 VAL A O 1
ATOM 770 N N . ALA A 1 102 ? 6.009 -20.177 -2.649 1.00 52.31 102 ALA A N 1
ATOM 771 C CA . ALA A 1 102 ? 6.383 -21.582 -2.836 1.00 52.31 102 ALA A CA 1
ATOM 772 C C . ALA A 1 102 ? 6.600 -22.343 -1.520 1.00 52.31 102 ALA A C 1
ATOM 774 O O . ALA A 1 102 ? 7.061 -21.723 -0.536 1.00 52.31 102 ALA A O 1
#